Protein AF-A0A957LBQ5-F1 (afdb_monomer)

Foldseek 3Di:
DVVVVVVVLVVVVVVVVVVVVVVPPPPLPQPPDALQPDQPDWDFRDWDDDPPKTWTWTKHAPDHDQKFKIKIFIAINNHTDDIDIFIFHQDPVVRGHTDGD

Radius of gyration: 15.36 Å; Cα contacts (8 Å, |Δi|>4): 150; chains: 1; bounding box: 33×27×46 Å

Solvent-accessible surface area (backbone atoms only — not comparable to full-atom values): 6036 Å² total; per-residue (Å²): 115,70,71,64,54,53,53,49,52,53,50,50,52,52,52,52,52,53,49,53,66,72,64,55,65,89,75,59,71,79,61,85,58,65,71,68,81,25,85,81,47,71,44,75,75,46,82,41,80,62,85,95,39,47,36,36,38,27,43,29,43,77,53,85,60,70,55,42,48,26,40,38,38,37,24,46,73,90,39,80,76,48,78,42,83,47,61,42,49,44,45,81,89,77,72,42,56,54,61,81,124

Secondary structure (DSSP, 8-state):
-HHHHHHHHHHHHHHHHHHHHHT--TT-----S-GGG-SSS-EEEEEEEETTEEEEEEEEESSSSSEEEEEEEEEETTEEEEEEEEEEE-BTTTTBPPP--

Sequence (101 aa):
MKRKLLALVLMVVIVLGALYVFMGSENAPPTAARLDVCLGDCLSLYPYDVGNYEVVVEARPLVSGDNGRAEITVVVDGSPVGVLESYFDYDLWTDEPAGYL

pLDDT: mean 70.3, std 16.11, range [35.34, 93.12]

Mean predicted aligned error: 13.78 Å

Nearest PDB structures (foldseek):
  3rd6-assembly2_A  TM=5.375E-01  e=8.431E-01  Mesorhizobium loti
  4hxg-assembly2_K  TM=4.311E-01  e=1.674E+00  Pyrococcus horikoshii OT3
  3en8-assembly1_A-2  TM=3.753E-01  e=1.987E+00  Paraburkholderia xenovorans LB400
  4hxg-assembly1_A  TM=4.436E-01  e=3.138E+00  Pyrococcus horikoshii OT3

Structure (mmCIF, N/CA/C/O backbone):
data_AF-A0A957LBQ5-F1
#
_entry.id   AF-A0A957LBQ5-F1
#
loop_
_atom_site.group_PDB
_atom_site.id
_atom_site.type_symbol
_atom_site.label_atom_id
_atom_site.label_alt_id
_atom_site.label_comp_id
_atom_site.label_asym_id
_atom_site.label_entity_id
_atom_site.label_seq_id
_atom_site.pdbx_PDB_ins_code
_atom_site.Cartn_x
_atom_site.Cartn_y
_atom_site.Cartn_z
_atom_site.occupancy
_atom_site.B_iso_or_equiv
_atom_site.auth_seq_id
_atom_site.auth_comp_id
_atom_site.auth_asym_id
_atom_site.auth_atom_id
_atom_site.pdbx_PDB_model_num
ATOM 1 N N . MET A 1 1 ? -8.608 13.517 31.247 1.00 53.19 1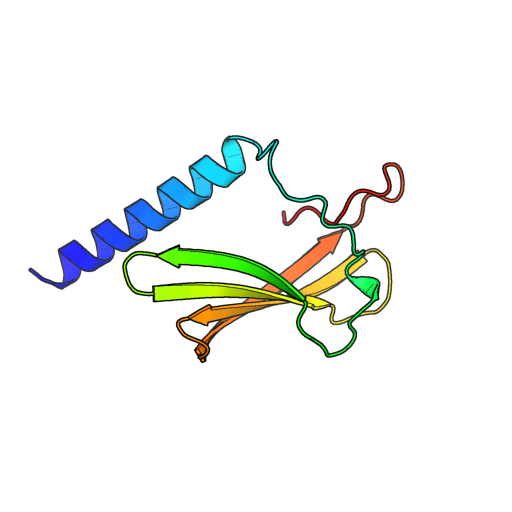 MET A N 1
ATOM 2 C CA . MET A 1 1 ? -8.006 12.162 31.327 1.00 53.19 1 MET A CA 1
ATOM 3 C C . MET A 1 1 ? -7.964 11.426 29.982 1.00 53.19 1 MET A C 1
ATOM 5 O O . MET A 1 1 ? -6.909 10.908 29.660 1.00 53.19 1 MET A O 1
ATOM 9 N N . LYS A 1 2 ? -9.018 11.450 29.146 1.00 53.81 2 LYS A N 1
ATOM 10 C CA . LYS A 1 2 ? -9.081 10.708 27.861 1.00 53.81 2 LYS A CA 1
ATOM 11 C C . LYS A 1 2 ? -7.972 11.024 26.830 1.00 53.81 2 LYS A C 1
ATOM 13 O O . LYS A 1 2 ? -7.477 10.116 26.181 1.00 53.81 2 LYS A O 1
ATOM 18 N N . ARG A 1 3 ? -7.517 12.282 26.721 1.00 56.97 3 ARG A N 1
ATOM 19 C CA . ARG A 1 3 ? -6.464 12.686 25.757 1.00 56.97 3 ARG A CA 1
ATOM 20 C C . ARG A 1 3 ? -5.074 12.107 26.063 1.00 56.97 3 ARG A C 1
ATOM 22 O O . ARG A 1 3 ? -4.315 11.847 25.143 1.00 56.97 3 ARG A O 1
ATOM 29 N N . LYS A 1 4 ? -4.756 11.878 27.344 1.00 60.81 4 LYS A N 1
ATOM 30 C CA . LYS A 1 4 ? -3.473 11.278 27.754 1.00 60.81 4 LYS A CA 1
ATOM 31 C C . LYS A 1 4 ? -3.429 9.776 27.452 1.00 60.81 4 LYS A C 1
ATOM 33 O O . LYS A 1 4 ? -2.371 9.262 27.127 1.00 60.81 4 LYS A O 1
ATOM 38 N N . LEU A 1 5 ? -4.584 9.108 27.513 1.00 71.31 5 LEU A N 1
ATOM 39 C CA . LEU A 1 5 ? -4.723 7.697 27.157 1.00 71.31 5 LEU A CA 1
ATOM 40 C C . LEU A 1 5 ? -4.533 7.487 25.646 1.00 71.31 5 LEU A C 1
ATOM 42 O O . LEU A 1 5 ? -3.808 6.589 25.247 1.00 71.31 5 LEU A O 1
ATOM 46 N N . LEU A 1 6 ? -5.113 8.365 24.818 1.00 71.06 6 LEU A N 1
ATOM 47 C CA . LEU A 1 6 ? -4.989 8.290 23.358 1.00 71.06 6 LEU A CA 1
ATOM 48 C C . LEU A 1 6 ? -3.534 8.465 22.886 1.00 71.06 6 LEU A C 1
ATOM 50 O O . LEU A 1 6 ? -3.067 7.726 22.029 1.00 71.06 6 LEU A O 1
ATOM 54 N N . ALA A 1 7 ? -2.807 9.411 23.489 1.00 75.12 7 ALA A N 1
ATOM 55 C CA . ALA A 1 7 ? -1.394 9.640 23.188 1.00 75.12 7 ALA A CA 1
ATOM 56 C C . ALA A 1 7 ? -0.504 8.459 23.610 1.00 75.12 7 ALA A C 1
ATOM 58 O O . ALA A 1 7 ? 0.454 8.137 22.915 1.00 75.12 7 ALA A O 1
ATOM 59 N N . LEU A 1 8 ? -0.836 7.796 24.724 1.00 81.56 8 LEU A N 1
ATOM 60 C CA . LEU A 1 8 ? -0.129 6.599 25.178 1.00 81.56 8 LEU A CA 1
ATOM 61 C C . LEU A 1 8 ? -0.337 5.432 24.204 1.00 81.56 8 LEU A C 1
ATOM 63 O O . LEU A 1 8 ? 0.625 4.769 23.839 1.00 81.56 8 LEU A O 1
ATOM 67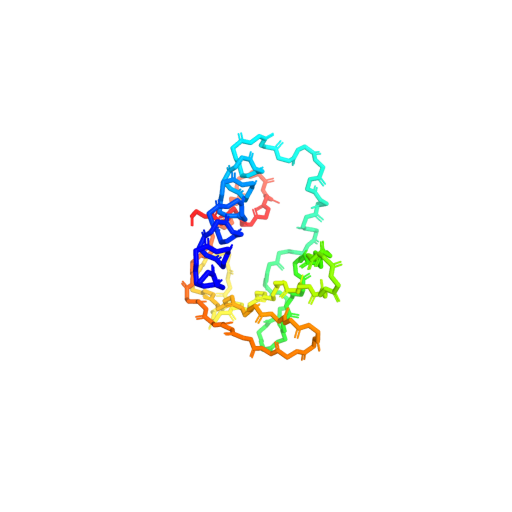 N N . VAL A 1 9 ? -1.575 5.218 23.747 1.00 79.50 9 VAL A N 1
ATOM 68 C CA . VAL A 1 9 ? -1.898 4.169 22.767 1.00 79.50 9 VAL A CA 1
ATOM 69 C C . VAL A 1 9 ? -1.174 4.423 21.447 1.00 79.50 9 VAL A C 1
ATOM 71 O O . VAL A 1 9 ? -0.527 3.519 20.932 1.00 79.50 9 VAL A O 1
ATOM 74 N N . LEU A 1 10 ? -1.199 5.661 20.943 1.00 81.81 10 LEU A N 1
ATOM 75 C CA . LEU A 1 10 ? -0.491 6.029 19.715 1.00 81.81 10 LEU A CA 1
ATOM 76 C C . LEU A 1 10 ? 1.023 5.786 19.836 1.00 81.81 10 LEU A C 1
ATOM 78 O O . LEU A 1 10 ? 1.639 5.243 18.926 1.00 81.81 10 LEU A O 1
ATOM 82 N N . MET A 1 11 ? 1.618 6.143 20.978 1.00 86.31 11 MET A N 1
ATOM 83 C CA . MET A 1 11 ? 3.046 5.933 21.222 1.00 86.31 11 MET A CA 1
ATOM 84 C C . MET A 1 11 ? 3.399 4.439 21.273 1.00 86.31 11 MET A C 1
ATOM 86 O O . MET A 1 11 ? 4.409 4.038 20.704 1.00 86.31 11 MET A O 1
ATOM 90 N N . VAL A 1 12 ? 2.559 3.609 21.898 1.00 87.81 12 VAL A N 1
ATOM 91 C CA . VAL A 1 12 ? 2.758 2.151 21.939 1.00 87.81 12 VAL A CA 1
ATOM 92 C C . VAL A 1 12 ? 2.659 1.541 20.539 1.00 87.81 12 VAL A C 1
ATOM 94 O O . VAL A 1 12 ? 3.505 0.725 20.188 1.00 87.81 12 VAL A O 1
ATOM 97 N N . VAL A 1 13 ? 1.698 1.972 19.716 1.00 82.19 13 VAL A N 1
ATOM 98 C CA . VAL A 1 13 ? 1.557 1.510 18.322 1.00 82.19 13 VAL A CA 1
ATOM 99 C C . VAL A 1 13 ? 2.790 1.869 17.490 1.00 82.19 13 VAL A C 1
ATOM 101 O O . VAL A 1 13 ? 3.313 1.015 16.782 1.00 82.19 13 VAL A O 1
ATOM 104 N N . ILE A 1 14 ? 3.305 3.097 17.621 1.00 84.38 14 ILE A N 1
ATOM 105 C CA . ILE A 1 14 ? 4.511 3.537 16.902 1.00 84.38 14 ILE A CA 1
ATOM 106 C C . ILE A 1 14 ? 5.739 2.731 17.344 1.00 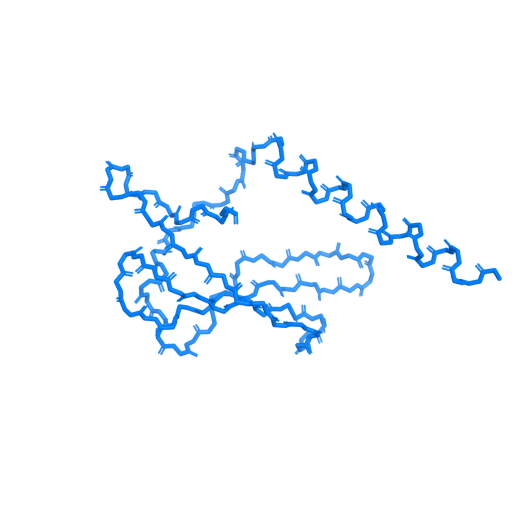84.38 14 ILE A C 1
ATOM 108 O O . ILE A 1 14 ? 6.518 2.293 16.502 1.00 84.38 14 ILE A O 1
ATOM 112 N N . VAL A 1 15 ? 5.914 2.505 18.651 1.00 83.25 15 VAL A N 1
ATOM 113 C CA . VAL A 1 15 ? 7.061 1.747 19.180 1.00 83.25 15 VAL A CA 1
ATOM 114 C C . VAL A 1 15 ? 6.995 0.275 18.770 1.00 83.25 15 VAL A C 1
ATOM 116 O O . VAL A 1 15 ? 8.017 -0.285 18.382 1.00 83.25 15 VAL A O 1
ATOM 119 N N . LEU A 1 16 ? 5.815 -0.348 18.811 1.00 75.62 16 LEU A N 1
ATOM 120 C CA . LEU A 1 16 ? 5.640 -1.735 18.373 1.00 75.62 16 LEU A CA 1
ATOM 121 C C . LEU A 1 16 ? 5.824 -1.882 16.858 1.00 75.62 16 LEU A C 1
ATOM 123 O O . LEU A 1 16 ? 6.488 -2.821 16.430 1.00 75.62 16 LEU A O 1
ATOM 127 N N . GLY A 1 17 ? 5.321 -0.932 16.063 1.00 69.38 17 GLY A N 1
ATOM 128 C CA . GLY A 1 17 ? 5.564 -0.889 14.620 1.00 69.38 17 GLY A CA 1
ATOM 129 C C . GLY A 1 17 ? 7.051 -0.733 14.291 1.00 69.38 17 GLY A C 1
ATOM 130 O O . GLY A 1 17 ? 7.580 -1.478 13.474 1.00 69.38 17 GLY A O 1
ATOM 131 N N . ALA A 1 18 ? 7.759 0.160 14.988 1.00 70.94 18 ALA A N 1
ATOM 132 C CA . ALA A 1 18 ? 9.197 0.350 14.801 1.00 70.94 18 ALA A CA 1
ATOM 133 C C . ALA A 1 18 ? 10.013 -0.888 15.208 1.00 70.94 18 ALA A C 1
ATOM 135 O O . ALA A 1 18 ? 10.948 -1.257 14.501 1.00 70.94 18 ALA A O 1
ATOM 136 N N . LEU A 1 19 ? 9.656 -1.550 16.316 1.00 64.62 19 LEU A N 1
ATOM 137 C CA . LEU A 1 19 ? 10.293 -2.800 16.742 1.00 64.62 19 LEU A CA 1
ATOM 138 C C . LEU A 1 19 ? 10.047 -3.933 15.741 1.00 64.62 19 LEU A C 1
ATOM 140 O O . LEU A 1 19 ? 10.967 -4.693 15.467 1.00 64.62 19 LEU A O 1
ATOM 144 N N . TYR A 1 20 ? 8.851 -4.020 15.159 1.00 60.44 20 TYR A N 1
ATOM 145 C CA . TYR A 1 20 ? 8.537 -5.014 14.131 1.00 60.44 20 TYR A CA 1
ATOM 146 C C . TYR A 1 20 ? 9.369 -4.812 12.854 1.00 60.44 20 TYR A C 1
ATOM 148 O O . TYR A 1 20 ? 9.891 -5.779 12.306 1.00 60.44 20 TYR A O 1
ATOM 156 N N . VAL A 1 21 ? 9.574 -3.558 12.433 1.00 60.38 21 VAL A N 1
ATOM 157 C CA . VAL A 1 21 ? 10.464 -3.218 11.307 1.00 60.38 21 VAL A CA 1
ATOM 158 C C . VAL A 1 21 ? 11.927 -3.548 11.637 1.00 60.38 21 VAL A C 1
ATOM 160 O O . VAL A 1 21 ? 12.631 -4.121 10.810 1.00 60.38 21 VAL A O 1
ATOM 163 N N . PHE A 1 22 ? 12.389 -3.239 12.855 1.00 53.41 22 PHE A N 1
ATOM 164 C CA . PHE A 1 22 ? 13.780 -3.480 13.268 1.00 53.41 22 PHE A CA 1
ATOM 165 C C . PHE A 1 22 ? 14.117 -4.959 13.488 1.00 53.41 22 PHE A C 1
ATOM 167 O O . PHE A 1 22 ? 15.275 -5.345 13.342 1.00 53.41 22 PHE A O 1
ATOM 174 N N . MET A 1 23 ? 13.135 -5.777 13.874 1.00 50.97 23 MET A N 1
ATOM 175 C CA . MET A 1 23 ? 13.341 -7.195 14.176 1.00 50.97 23 MET A CA 1
ATOM 176 C C . MET A 1 23 ? 13.258 -8.104 12.949 1.00 50.97 23 MET A C 1
ATOM 178 O O . MET A 1 23 ? 13.294 -9.311 13.142 1.00 50.97 23 MET A O 1
ATOM 182 N N . GLY A 1 24 ? 13.206 -7.545 11.730 1.00 48.47 24 GLY A N 1
ATOM 183 C CA . GLY A 1 24 ? 13.403 -8.278 10.478 1.00 48.47 24 GLY A CA 1
ATOM 184 C C . GLY A 1 24 ? 12.495 -9.495 10.379 1.00 48.47 24 GLY A C 1
ATOM 185 O O . GLY A 1 24 ? 12.890 -10.595 10.745 1.00 48.47 24 GLY A O 1
ATOM 186 N N . SER A 1 25 ? 11.262 -9.301 9.913 1.00 44.06 25 SER A N 1
ATOM 187 C CA . SER A 1 25 ? 10.299 -10.392 9.784 1.00 44.06 25 SER A CA 1
ATOM 188 C C . SER A 1 25 ? 10.808 -11.469 8.817 1.00 44.06 25 SER A C 1
ATOM 190 O O . SER A 1 25 ? 10.571 -11.419 7.615 1.00 44.06 25 SER A O 1
ATOM 192 N N . GLU A 1 26 ? 11.450 -12.492 9.375 1.00 42.66 26 GLU A N 1
ATOM 193 C CA . GLU A 1 26 ? 11.768 -13.776 8.732 1.00 42.66 26 GLU A CA 1
ATOM 194 C C . GLU A 1 26 ? 10.486 -14.524 8.300 1.00 42.66 26 GLU A C 1
ATOM 196 O O . GLU A 1 26 ? 10.541 -15.527 7.597 1.00 42.66 26 GLU A O 1
ATOM 201 N N . ASN A 1 27 ? 9.324 -14.026 8.741 1.00 41.12 27 ASN A N 1
ATOM 202 C CA . ASN A 1 27 ? 7.987 -14.527 8.445 1.00 41.12 27 ASN A CA 1
ATOM 203 C C . ASN A 1 27 ? 7.167 -13.535 7.609 1.00 41.12 27 ASN A C 1
ATOM 205 O O . ASN A 1 27 ? 5.938 -13.640 7.589 1.00 41.12 27 ASN A O 1
ATOM 209 N N . ALA A 1 28 ? 7.799 -12.561 6.941 1.00 42.38 28 ALA A N 1
ATOM 210 C CA . ALA A 1 28 ? 7.104 -11.826 5.899 1.00 42.38 28 ALA A CA 1
ATOM 211 C C . ALA A 1 28 ? 6.657 -12.873 4.865 1.00 42.38 28 ALA A C 1
ATOM 213 O O . ALA A 1 28 ? 7.512 -13.603 4.351 1.00 42.38 28 ALA A O 1
ATOM 214 N N . PRO A 1 29 ? 5.342 -13.040 4.606 1.00 41.28 29 PRO A N 1
ATOM 215 C CA . PRO A 1 29 ? 4.920 -13.902 3.518 1.00 41.28 29 PRO A CA 1
ATOM 216 C C . PRO A 1 29 ? 5.676 -13.440 2.272 1.00 41.28 29 PRO A C 1
ATOM 218 O O . PRO A 1 29 ? 5.836 -12.228 2.101 1.00 41.28 29 PRO A O 1
ATOM 221 N N . PRO A 1 30 ? 6.176 -14.364 1.430 1.00 42.06 30 PRO A N 1
ATOM 222 C CA . PRO A 1 30 ? 6.803 -13.960 0.189 1.00 42.06 30 PRO A CA 1
ATOM 223 C C . PRO A 1 30 ? 5.780 -13.086 -0.518 1.00 42.06 30 PRO A C 1
ATOM 225 O O . PRO A 1 30 ? 4.678 -13.547 -0.831 1.00 42.06 30 PRO A O 1
ATOM 228 N N . THR A 1 31 ? 6.099 -11.810 -0.703 1.00 48.38 31 THR A N 1
ATOM 229 C CA . THR A 1 31 ? 5.340 -10.903 -1.555 1.00 48.38 31 THR A CA 1
ATOM 230 C C . THR A 1 31 ? 5.567 -11.410 -2.977 1.00 48.38 31 THR A C 1
ATOM 232 O O . THR A 1 31 ? 6.347 -10.878 -3.752 1.00 48.38 31 THR A O 1
ATOM 235 N N . ALA A 1 32 ? 4.919 -12.532 -3.297 1.00 39.97 32 ALA A N 1
ATOM 236 C CA . ALA A 1 32 ? 5.063 -13.304 -4.525 1.00 39.97 32 ALA A CA 1
ATOM 237 C C . ALA A 1 32 ? 4.393 -12.615 -5.723 1.00 39.97 32 ALA A C 1
ATOM 239 O O . ALA A 1 32 ? 4.207 -13.222 -6.774 1.00 39.97 32 ALA A O 1
ATOM 240 N N . ALA A 1 33 ? 4.016 -11.350 -5.569 1.00 46.22 33 ALA A N 1
ATOM 241 C CA . ALA A 1 33 ? 3.571 -10.504 -6.646 1.00 46.22 33 ALA A CA 1
ATOM 242 C C . ALA A 1 33 ? 4.455 -9.263 -6.635 1.00 46.22 33 ALA A C 1
ATOM 244 O O . ALA A 1 33 ? 4.431 -8.458 -5.701 1.00 46.22 33 ALA A O 1
ATOM 245 N N . ARG A 1 34 ? 5.238 -9.120 -7.700 1.00 53.22 34 ARG A N 1
ATOM 246 C CA . ARG A 1 34 ? 5.776 -7.827 -8.073 1.00 53.22 34 ARG A CA 1
ATOM 247 C C . ARG A 1 34 ? 4.573 -6.848 -8.181 1.00 53.22 34 ARG A C 1
ATOM 249 O O . ARG A 1 34 ? 3.501 -7.247 -8.651 1.00 53.22 34 ARG A O 1
ATOM 256 N N . LEU A 1 35 ? 4.678 -5.622 -7.654 1.00 56.38 35 LEU A N 1
ATOM 257 C CA . LEU A 1 35 ? 3.578 -4.640 -7.547 1.00 56.38 35 LEU A CA 1
ATOM 258 C C . LEU A 1 35 ? 3.014 -4.272 -8.933 1.00 56.38 35 LEU A C 1
ATOM 260 O O . LEU A 1 35 ? 1.928 -3.713 -9.040 1.00 56.38 35 LEU A O 1
ATOM 264 N N . ASP A 1 36 ? 3.719 -4.655 -9.991 1.00 48.38 36 ASP A N 1
ATOM 265 C CA . ASP A 1 36 ? 3.479 -4.475 -11.421 1.00 48.38 36 ASP A CA 1
ATOM 266 C C . ASP A 1 36 ? 2.103 -4.942 -11.908 1.00 48.38 36 ASP A C 1
ATOM 268 O O . ASP A 1 36 ? 1.695 -4.557 -13.005 1.00 48.38 36 ASP A O 1
ATOM 272 N N . VAL A 1 37 ? 1.376 -5.757 -11.141 1.00 40.75 37 VAL A N 1
ATOM 273 C CA . VAL A 1 37 ? 0.141 -6.386 -11.636 1.00 40.75 37 VAL A CA 1
ATOM 274 C C . VAL A 1 37 ? -1.099 -5.495 -11.486 1.00 40.75 37 VAL A C 1
ATOM 276 O O . VAL A 1 37 ? -2.093 -5.735 -12.170 1.00 40.75 37 VAL A O 1
ATOM 279 N N . CYS A 1 38 ? -1.055 -4.418 -10.695 1.00 48.97 38 CYS A N 1
ATOM 280 C CA . CYS A 1 38 ? -2.268 -3.657 -10.388 1.00 48.97 38 CYS A CA 1
ATOM 281 C C . CYS A 1 38 ? -2.129 -2.143 -10.623 1.00 48.97 38 CYS A C 1
ATOM 283 O O . CYS A 1 38 ? -2.136 -1.332 -9.698 1.00 48.97 38 CYS A O 1
ATOM 285 N N . LEU A 1 39 ? -2.067 -1.731 -11.893 1.00 49.53 39 LEU A N 1
ATOM 286 C CA . LEU A 1 39 ? -2.338 -0.342 -12.283 1.00 49.53 39 LEU A CA 1
ATOM 287 C C . LEU A 1 39 ? -3.829 -0.029 -12.069 1.00 49.53 39 LEU A C 1
ATOM 289 O O . LEU A 1 39 ? -4.637 -0.155 -12.986 1.00 49.53 39 LEU A O 1
ATOM 293 N N . GLY A 1 40 ? -4.191 0.377 -10.853 1.00 50.66 40 GLY A N 1
ATOM 294 C CA . GLY A 1 40 ? -5.548 0.811 -10.501 1.00 50.66 40 GLY A CA 1
ATOM 295 C C . GLY A 1 40 ? -6.215 -0.015 -9.404 1.00 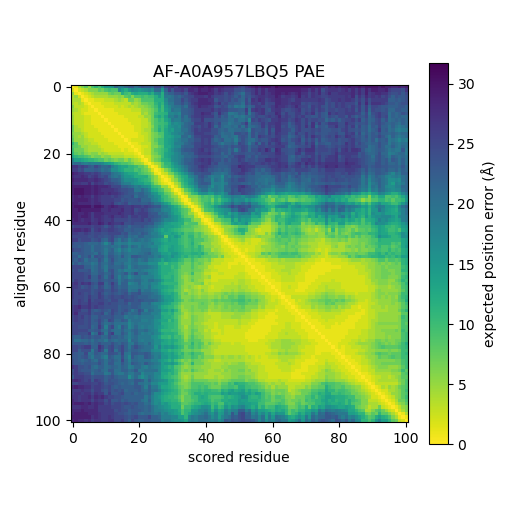50.66 40 GLY A C 1
ATOM 296 O O . GLY A 1 40 ? -6.990 0.561 -8.643 1.00 50.66 40 GLY A O 1
ATOM 297 N N . ASP A 1 41 ? -5.856 -1.294 -9.268 1.00 57.94 41 ASP A N 1
ATOM 298 C CA . ASP A 1 41 ? -6.353 -2.166 -8.199 1.00 57.94 41 ASP A CA 1
ATOM 299 C C . ASP A 1 41 ? -5.417 -2.116 -6.978 1.00 57.94 41 ASP A C 1
ATOM 301 O O . ASP A 1 41 ? -4.193 -2.104 -7.093 1.00 57.94 41 ASP A O 1
ATOM 305 N N . CYS A 1 42 ? -5.984 -2.036 -5.779 1.00 63.22 42 CYS A N 1
ATOM 306 C CA . CYS A 1 42 ? -5.203 -2.035 -4.547 1.00 63.22 42 CYS A CA 1
ATOM 307 C C . CYS A 1 42 ? -4.677 -3.446 -4.249 1.00 63.22 42 CYS A C 1
ATOM 309 O O . CYS A 1 42 ? -5.458 -4.397 -4.198 1.00 63.22 42 CYS A O 1
ATOM 311 N N . LEU A 1 43 ? -3.374 -3.591 -3.991 1.00 68.38 43 LEU A N 1
ATOM 312 C CA . LEU A 1 43 ? -2.839 -4.806 -3.380 1.00 68.38 43 LEU A CA 1
ATOM 313 C C . LEU A 1 43 ? -2.970 -4.674 -1.859 1.00 68.38 43 LEU A C 1
ATOM 315 O O . LEU A 1 43 ? -2.311 -3.827 -1.254 1.00 68.38 43 LEU A O 1
ATOM 319 N N . SER A 1 44 ? -3.806 -5.501 -1.231 1.00 68.50 44 SER A N 1
ATOM 320 C CA . SER A 1 44 ? -3.829 -5.621 0.229 1.00 68.50 44 SER A CA 1
ATOM 321 C C . SER A 1 44 ? -2.545 -6.311 0.682 1.00 68.50 44 SER A C 1
ATOM 323 O O . SER A 1 44 ? -2.327 -7.485 0.389 1.00 68.50 44 SER A O 1
ATOM 325 N N . LEU A 1 45 ? -1.684 -5.577 1.378 1.00 65.44 45 LEU A N 1
ATOM 326 C CA . LEU A 1 45 ? -0.398 -6.093 1.835 1.00 65.44 45 LEU A CA 1
ATOM 327 C C . LEU A 1 45 ? -0.555 -6.865 3.141 1.00 65.44 45 LEU A C 1
ATOM 329 O O . LEU A 1 45 ? -0.026 -7.963 3.285 1.00 65.44 45 LEU A O 1
ATOM 333 N N . TYR A 1 46 ? -1.284 -6.274 4.093 1.00 66.19 46 TYR A N 1
ATOM 334 C CA . TYR A 1 46 ? -1.372 -6.794 5.452 1.00 66.19 46 TYR A CA 1
ATOM 335 C C . TYR A 1 46 ? -2.693 -6.407 6.123 1.00 66.19 46 TYR A C 1
ATOM 337 O O . TYR A 1 46 ? -2.940 -5.210 6.301 1.00 66.19 46 TYR A O 1
ATOM 345 N N . PRO A 1 47 ? -3.514 -7.387 6.533 1.00 73.88 47 PRO A N 1
ATOM 346 C CA . PRO A 1 47 ? -4.533 -7.195 7.552 1.00 73.88 47 PRO A CA 1
ATOM 347 C C . PRO A 1 47 ? -3.912 -7.331 8.953 1.00 73.88 47 PRO A C 1
ATOM 349 O O . PRO A 1 47 ? -3.169 -8.274 9.234 1.00 73.88 47 PRO A O 1
ATOM 352 N N . TYR A 1 48 ? -4.226 -6.395 9.841 1.00 74.81 48 TYR A N 1
ATOM 353 C CA . TYR A 1 48 ? -3.812 -6.377 11.239 1.00 74.81 48 TYR A CA 1
ATOM 354 C C . TYR A 1 48 ? -5.030 -6.207 12.143 1.00 74.81 48 TYR A C 1
ATOM 356 O O . TYR A 1 48 ? -5.776 -5.241 12.001 1.00 74.81 48 TYR A O 1
ATOM 364 N N . ASP A 1 49 ? -5.170 -7.070 13.145 1.00 82.69 49 ASP A N 1
ATOM 365 C CA . ASP A 1 49 ? -6.150 -6.866 14.209 1.00 82.69 49 ASP A CA 1
ATOM 366 C C . ASP A 1 49 ? -5.564 -5.943 15.285 1.00 82.69 49 ASP A C 1
ATOM 368 O O . ASP A 1 49 ? -4.670 -6.320 16.052 1.00 82.69 49 ASP A O 1
ATOM 372 N N . VAL A 1 50 ? -6.069 -4.712 15.366 1.00 79.88 50 VAL A N 1
ATOM 373 C CA . VAL A 1 50 ? -5.663 -3.726 16.377 1.00 79.88 50 VAL A CA 1
ATOM 374 C C . VAL A 1 50 ? -6.807 -3.533 17.367 1.00 79.88 50 VAL A C 1
ATOM 376 O O . VAL A 1 50 ? -7.654 -2.648 17.243 1.00 79.88 50 VAL A O 1
ATOM 379 N N . GLY A 1 51 ? -6.838 -4.379 18.396 1.00 88.25 51 GLY A N 1
ATOM 380 C CA . GLY A 1 51 ? -7.933 -4.398 19.364 1.00 88.25 51 GLY A CA 1
ATOM 381 C C . GLY A 1 51 ? -9.198 -4.995 18.749 1.00 88.25 51 GLY A C 1
ATOM 382 O O . GLY A 1 51 ? -9.230 -6.188 18.488 1.00 88.25 51 GLY A O 1
ATOM 383 N N . ASN A 1 52 ? -10.231 -4.171 18.551 1.00 89.62 52 ASN A N 1
ATOM 384 C CA . ASN A 1 52 ? -11.489 -4.579 17.903 1.00 89.62 52 ASN A CA 1
ATOM 385 C C . ASN A 1 52 ? -11.584 -4.105 16.443 1.00 89.62 52 ASN A C 1
ATOM 387 O O . ASN A 1 52 ? -12.669 -4.164 15.875 1.00 89.62 52 ASN A O 1
ATOM 391 N N . TYR A 1 53 ? -10.496 -3.559 15.898 1.00 84.69 53 TYR A N 1
ATOM 392 C CA . TYR A 1 53 ? -10.458 -2.974 14.565 1.00 84.69 53 TYR A CA 1
ATO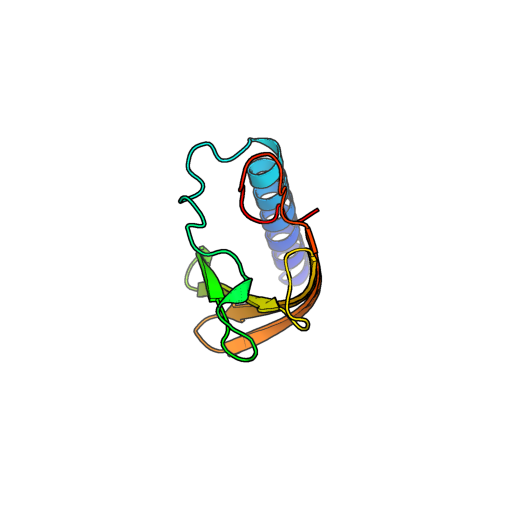M 393 C C . TYR A 1 53 ? -9.647 -3.861 13.632 1.00 84.69 53 TYR A C 1
ATOM 395 O O . TYR A 1 53 ? -8.539 -4.269 13.995 1.00 84.69 53 TYR A O 1
ATOM 403 N N . GLU A 1 54 ? -10.162 -4.078 12.430 1.00 88.75 54 GLU A N 1
ATOM 404 C CA . GLU A 1 54 ? -9.405 -4.652 11.323 1.00 88.75 54 GLU A CA 1
ATOM 405 C C . GLU A 1 54 ? -8.717 -3.511 10.571 1.00 88.75 54 GLU A C 1
ATOM 407 O O . GLU A 1 54 ? -9.372 -2.591 10.081 1.00 88.75 54 GLU A O 1
ATOM 412 N N . VAL A 1 55 ? -7.391 -3.544 10.488 1.00 86.19 55 VAL A N 1
ATOM 413 C CA . VAL A 1 55 ? -6.588 -2.536 9.793 1.00 86.19 55 VAL A CA 1
ATOM 414 C C . VAL A 1 55 ? -5.916 -3.180 8.593 1.00 86.19 55 VAL A C 1
ATOM 416 O O . VAL A 1 55 ? -5.033 -4.014 8.756 1.00 86.19 55 VAL A O 1
ATOM 419 N N . VAL A 1 56 ? -6.288 -2.766 7.388 1.00 85.31 56 VAL A N 1
ATOM 420 C CA . VAL A 1 56 ? -5.678 -3.231 6.141 1.00 85.31 56 VAL A CA 1
ATOM 421 C C . VAL A 1 56 ? -4.818 -2.122 5.554 1.00 85.31 56 VAL A C 1
ATOM 423 O O . VAL A 1 56 ? -5.248 -0.973 5.445 1.00 85.31 56 VAL A O 1
ATOM 426 N N . VAL A 1 57 ? -3.591 -2.463 5.169 1.00 82.88 57 VAL A N 1
ATOM 427 C CA . VAL A 1 57 ? -2.727 -1.568 4.392 1.00 82.88 57 VAL A CA 1
ATOM 428 C C . VAL A 1 57 ? -2.774 -1.989 2.933 1.00 82.88 57 VAL A C 1
ATOM 430 O O . VAL A 1 57 ? -2.382 -3.103 2.584 1.00 82.88 57 VAL A O 1
ATOM 433 N N . GLU A 1 58 ? -3.248 -1.088 2.089 1.00 83.62 58 GLU A N 1
ATOM 434 C CA . GLU A 1 58 ? -3.333 -1.263 0.647 1.00 83.62 58 GLU A CA 1
ATOM 435 C C . GLU A 1 58 ? -2.247 -0.442 -0.042 1.00 83.62 58 GLU A C 1
ATOM 437 O O . GLU A 1 58 ? -2.088 0.738 0.264 1.00 83.62 58 GLU A O 1
ATOM 442 N N . ALA A 1 59 ? -1.522 -1.034 -0.990 1.00 80.19 59 ALA A N 1
ATOM 443 C CA . ALA A 1 59 ? -0.588 -0.305 -1.841 1.00 80.19 59 ALA A CA 1
ATOM 444 C C . ALA A 1 59 ? -1.031 -0.334 -3.301 1.00 80.19 59 ALA A C 1
ATOM 446 O O . ALA A 1 59 ? -1.451 -1.367 -3.827 1.00 80.19 59 ALA A O 1
ATOM 447 N N . ARG A 1 60 ? -0.892 0.816 -3.959 1.00 82.50 60 ARG A N 1
ATOM 448 C CA . ARG A 1 60 ? -1.197 1.002 -5.374 1.00 82.50 60 ARG A CA 1
ATOM 449 C C . ARG A 1 60 ? -0.032 1.705 -6.074 1.00 82.50 60 ARG A C 1
ATOM 451 O O . ARG A 1 60 ? 0.232 2.870 -5.767 1.00 82.50 60 ARG A O 1
ATOM 458 N N . PRO A 1 61 ? 0.657 1.062 -7.026 1.00 79.69 61 PRO A N 1
ATOM 459 C CA . PRO A 1 61 ? 1.654 1.745 -7.840 1.00 79.69 61 PRO A CA 1
ATOM 460 C C . PRO A 1 61 ? 0.982 2.774 -8.758 1.00 79.69 61 PRO A C 1
ATOM 462 O O . PRO A 1 61 ? -0.084 2.536 -9.329 1.00 79.69 61 PRO A O 1
ATOM 465 N N . LEU A 1 62 ? 1.614 3.939 -8.906 1.00 82.25 62 LEU A N 1
ATOM 466 C CA . LEU A 1 62 ? 1.133 5.020 -9.778 1.00 82.25 62 LEU A CA 1
ATOM 467 C C . LEU A 1 62 ? 1.784 4.995 -11.164 1.00 82.25 62 LEU A C 1
ATOM 469 O O . LEU A 1 62 ? 1.370 5.724 -12.065 1.00 82.25 62 LEU A O 1
ATOM 473 N N . VAL A 1 63 ? 2.828 4.189 -11.321 1.00 76.12 63 VAL A N 1
ATOM 474 C CA . VAL A 1 63 ? 3.578 4.022 -12.561 1.00 76.12 63 VAL A CA 1
ATOM 475 C C . VAL A 1 63 ? 3.799 2.541 -12.818 1.00 76.12 63 VAL A C 1
ATOM 477 O O . VAL A 1 63 ? 3.886 1.746 -11.887 1.00 76.12 63 VAL A O 1
ATOM 480 N N . SER A 1 64 ? 3.894 2.177 -14.092 1.00 74.25 64 SER A N 1
ATOM 481 C CA . SER A 1 64 ? 4.345 0.851 -14.500 1.00 74.25 64 SER A CA 1
ATOM 482 C C . SER A 1 64 ? 5.862 0.744 -14.381 1.00 74.25 64 SER A C 1
ATOM 484 O O . SER A 1 64 ? 6.563 1.679 -14.778 1.00 74.25 64 SER A O 1
ATOM 486 N N . GLY A 1 65 ? 6.355 -0.419 -13.975 1.00 71.56 65 GLY A N 1
ATOM 487 C CA . GLY A 1 65 ? 7.779 -0.739 -13.963 1.00 71.56 65 GLY A CA 1
ATOM 488 C C . GLY A 1 65 ? 8.239 -1.215 -12.597 1.00 71.56 65 GLY A C 1
ATOM 489 O O . GLY A 1 65 ? 7.447 -1.301 -11.664 1.00 71.56 65 GLY A O 1
ATOM 490 N N . ASP A 1 66 ? 9.529 -1.515 -12.509 1.00 74.56 66 ASP A N 1
ATOM 491 C CA . ASP A 1 66 ? 10.097 -2.129 -11.314 1.00 74.56 66 ASP A CA 1
ATOM 492 C C . ASP A 1 66 ? 10.315 -1.116 -10.183 1.00 74.56 66 ASP A C 1
ATOM 494 O O . ASP A 1 66 ? 10.342 -1.511 -9.036 1.00 74.56 66 ASP A O 1
ATOM 498 N N . ASN A 1 67 ? 10.398 0.193 -10.455 1.00 77.00 67 ASN A N 1
ATOM 499 C CA . ASN A 1 67 ? 10.608 1.215 -9.421 1.00 77.00 67 ASN A CA 1
ATOM 500 C C . ASN A 1 67 ? 9.740 2.442 -9.696 1.00 77.00 67 ASN A C 1
ATOM 502 O O . ASN A 1 67 ? 9.569 2.838 -10.856 1.00 77.00 67 ASN A O 1
ATOM 506 N N . GLY A 1 68 ? 9.236 3.101 -8.653 1.00 80.75 68 GLY A N 1
ATOM 507 C CA . GLY A 1 68 ? 8.392 4.268 -8.869 1.00 80.75 68 GLY A CA 1
ATOM 508 C C . GLY A 1 68 ? 7.590 4.756 -7.676 1.00 80.75 68 GLY A C 1
ATOM 509 O O . GLY A 1 68 ? 7.719 4.289 -6.553 1.00 80.75 68 GLY A O 1
ATOM 510 N N . ARG A 1 69 ? 6.717 5.732 -7.939 1.00 85.00 69 ARG A N 1
ATOM 511 C CA . ARG A 1 69 ? 5.784 6.251 -6.932 1.00 85.00 69 ARG A CA 1
ATOM 512 C C . ARG A 1 69 ? 4.656 5.251 -6.689 1.00 85.00 69 ARG A C 1
ATOM 514 O O . ARG A 1 69 ? 4.101 4.696 -7.640 1.00 85.00 69 ARG A O 1
ATOM 521 N N . ALA A 1 70 ? 4.264 5.117 -5.431 1.00 84.12 70 ALA A N 1
ATOM 522 C CA . ALA A 1 70 ? 3.091 4.376 -4.997 1.00 84.12 70 ALA A CA 1
ATOM 523 C C . ALA A 1 70 ? 2.259 5.204 -4.017 1.00 84.12 70 ALA A C 1
ATOM 525 O O . ALA A 1 70 ? 2.743 6.138 -3.377 1.00 84.12 70 ALA A O 1
ATOM 526 N N . GLU A 1 71 ? 0.995 4.839 -3.897 1.00 86.06 71 GLU A N 1
ATOM 527 C CA . GLU A 1 71 ? 0.090 5.333 -2.875 1.00 86.06 71 GLU A CA 1
ATOM 528 C C . GLU A 1 71 ? -0.213 4.201 -1.892 1.00 86.06 71 GLU A C 1
ATOM 530 O O . GLU A 1 71 ? -0.519 3.083 -2.305 1.00 86.06 71 GLU A O 1
ATOM 535 N N . ILE A 1 72 ? -0.115 4.492 -0.598 1.00 85.69 72 ILE A N 1
ATOM 536 C CA . ILE A 1 72 ? -0.455 3.575 0.485 1.00 85.69 72 ILE A CA 1
ATOM 537 C C . ILE A 1 72 ? -1.722 4.094 1.159 1.00 85.69 72 ILE A C 1
ATOM 539 O O . ILE A 1 72 ? -1.726 5.188 1.726 1.00 85.69 72 ILE A O 1
ATOM 543 N N . THR A 1 73 ? -2.787 3.303 1.120 1.00 87.69 73 THR A N 1
ATOM 544 C CA . THR A 1 73 ? -4.053 3.599 1.792 1.00 87.69 73 THR A CA 1
ATOM 545 C C . THR A 1 73 ? -4.179 2.739 3.041 1.00 87.69 73 THR A C 1
ATOM 547 O O . THR A 1 73 ? -4.019 1.521 2.998 1.00 87.69 73 THR A O 1
ATOM 550 N N . VAL A 1 74 ? -4.475 3.375 4.173 1.00 88.69 74 VAL A N 1
ATOM 551 C CA . VAL A 1 74 ? -4.814 2.679 5.416 1.00 88.69 74 VAL A CA 1
ATOM 552 C C . VAL A 1 74 ? -6.327 2.579 5.501 1.00 88.69 74 VAL A C 1
ATOM 554 O O . VAL A 1 74 ? -7.019 3.601 5.518 1.00 88.69 74 VAL A O 1
ATOM 557 N N . VAL A 1 75 ? -6.830 1.356 5.581 1.00 88.88 75 VAL A N 1
ATOM 558 C CA . VAL A 1 75 ? -8.249 1.024 5.677 1.00 88.88 75 VAL A CA 1
ATOM 559 C C . VAL A 1 75 ? -8.514 0.458 7.069 1.00 88.88 75 VAL A C 1
ATOM 561 O O . VAL A 1 75 ? -7.804 -0.434 7.513 1.00 88.88 75 VAL A O 1
ATOM 564 N N . VAL A 1 76 ? -9.511 0.983 7.777 1.00 92.19 76 VAL A N 1
ATOM 565 C CA . VAL A 1 76 ? -9.936 0.500 9.098 1.00 92.19 76 VAL A CA 1
ATOM 566 C C . VAL A 1 76 ? -11.398 0.094 9.017 1.00 92.19 76 VAL A C 1
ATOM 568 O O . VAL A 1 76 ? -12.231 0.911 8.619 1.00 92.19 76 VAL A O 1
ATOM 571 N N . ASP A 1 77 ? -11.705 -1.157 9.355 1.00 92.75 77 ASP A N 1
ATOM 572 C CA . ASP A 1 77 ? -13.037 -1.767 9.239 1.00 92.75 77 ASP A CA 1
ATOM 573 C C . ASP A 1 77 ? -13.677 -1.509 7.856 1.00 92.75 77 ASP A C 1
ATOM 575 O O . ASP A 1 77 ? -14.836 -1.106 7.729 1.00 92.75 77 ASP A O 1
ATOM 579 N N . GLY A 1 78 ? -12.876 -1.651 6.795 1.00 89.50 78 GLY A N 1
ATOM 580 C CA . GLY A 1 78 ? -13.298 -1.417 5.410 1.00 89.50 78 GLY A CA 1
ATOM 581 C C . GLY A 1 78 ? -13.414 0.055 4.987 1.00 89.50 78 GLY A C 1
ATOM 582 O O . GLY A 1 78 ? -13.810 0.326 3.856 1.00 89.50 78 GLY A O 1
ATOM 583 N N . SER A 1 79 ? -13.069 1.017 5.851 1.00 92.31 79 SER A N 1
ATOM 584 C CA . SER A 1 79 ? -13.113 2.453 5.535 1.0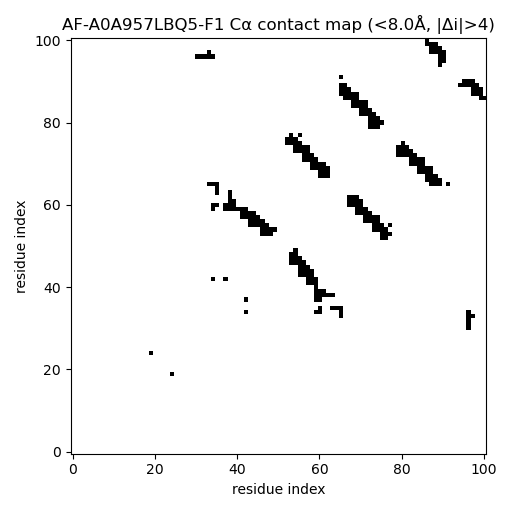0 92.31 79 SER A CA 1
ATOM 585 C C . SER A 1 79 ? -11.712 3.071 5.430 1.00 92.31 79 SER A C 1
ATOM 587 O O . SER A 1 79 ? -10.930 2.941 6.370 1.00 92.31 79 SER A O 1
ATOM 589 N N . PRO A 1 80 ? -11.370 3.798 4.350 1.00 91.31 80 PRO A N 1
ATOM 590 C CA . PRO A 1 80 ? -10.075 4.465 4.241 1.00 91.31 80 PRO A CA 1
ATOM 591 C C . PRO A 1 80 ? -9.973 5.618 5.249 1.00 91.31 80 PRO A C 1
ATOM 593 O O . PRO A 1 80 ? -10.822 6.511 5.282 1.00 91.31 80 PRO A O 1
ATOM 596 N N . VAL A 1 81 ? -8.923 5.611 6.070 1.00 93.12 81 VAL A N 1
ATOM 597 C CA . VAL A 1 81 ? -8.677 6.620 7.119 1.00 93.12 81 VAL A CA 1
ATOM 598 C C . VAL A 1 81 ? -7.444 7.479 6.854 1.00 93.12 81 VAL A C 1
ATOM 600 O O . VAL A 1 81 ? -7.266 8.513 7.499 1.00 93.12 81 VAL A O 1
ATOM 603 N N . GLY A 1 82 ? -6.590 7.074 5.915 1.00 88.06 82 GLY A N 1
ATOM 604 C CA . GLY A 1 82 ? -5.377 7.802 5.574 1.00 88.06 82 GLY A CA 1
ATOM 605 C C . GLY A 1 82 ? -4.788 7.350 4.248 1.00 88.06 82 GLY A C 1
ATOM 606 O O . GLY A 1 82 ? -4.923 6.191 3.869 1.00 88.06 82 GLY A O 1
ATOM 607 N N . VAL A 1 83 ? -4.133 8.288 3.568 1.00 89.25 83 VAL A N 1
ATOM 608 C CA . VAL A 1 83 ? -3.428 8.064 2.306 1.00 89.25 83 VAL A CA 1
ATOM 609 C C . VAL A 1 83 ? -2.034 8.667 2.429 1.00 89.25 83 VAL A C 1
ATOM 611 O O . VAL A 1 83 ? -1.884 9.803 2.888 1.00 89.25 83 VAL A O 1
ATOM 614 N N . LEU A 1 84 ? -1.022 7.895 2.050 1.00 86.00 84 LEU A N 1
ATOM 615 C CA . LEU A 1 84 ? 0.385 8.270 2.081 1.00 86.00 84 LEU A CA 1
ATOM 616 C C . LEU A 1 84 ? 0.976 8.089 0.686 1.00 86.00 84 LEU A C 1
ATOM 618 O O . LEU A 1 84 ? 0.777 7.056 0.053 1.00 86.00 84 LEU A O 1
ATOM 622 N N . GLU A 1 85 ? 1.740 9.070 0.221 1.00 87.00 85 GLU A N 1
ATOM 623 C CA . GLU A 1 85 ? 2.591 8.868 -0.948 1.00 87.00 85 GLU A CA 1
ATOM 624 C C . GLU A 1 85 ? 3.896 8.196 -0.513 1.00 87.00 85 GLU A C 1
ATOM 626 O O . GLU A 1 85 ? 4.516 8.597 0.473 1.00 87.00 85 GLU A O 1
ATOM 631 N N . SER A 1 86 ? 4.307 7.177 -1.257 1.00 83.62 86 SER A N 1
ATOM 632 C CA . SER A 1 86 ? 5.528 6.413 -1.027 1.00 83.62 86 SER A CA 1
ATOM 633 C C . SER A 1 86 ? 6.251 6.152 -2.353 1.00 83.62 86 SER A C 1
ATOM 635 O O . SER A 1 86 ? 5.785 6.533 -3.435 1.00 83.62 86 SER A O 1
ATOM 637 N N . TYR A 1 87 ? 7.416 5.524 -2.271 1.00 80.69 87 TYR A N 1
ATOM 638 C CA . TYR A 1 87 ? 8.196 5.075 -3.412 1.00 80.69 87 TYR A CA 1
ATOM 639 C C . TYR A 1 87 ? 8.551 3.604 -3.206 1.00 80.69 87 TYR A C 1
ATOM 641 O O . TYR A 1 87 ? 8.881 3.204 -2.093 1.00 80.69 87 TYR A O 1
ATOM 649 N N . PHE A 1 88 ? 8.458 2.809 -4.265 1.00 77.69 88 PHE A N 1
ATOM 650 C CA . PHE A 1 88 ? 8.837 1.404 -4.265 1.00 77.69 88 PHE A CA 1
ATOM 651 C C . PHE A 1 88 ? 10.075 1.213 -5.145 1.00 77.69 88 PHE A C 1
ATOM 653 O O . PHE A 1 88 ? 10.207 1.864 -6.186 1.00 77.69 88 PHE A O 1
ATOM 660 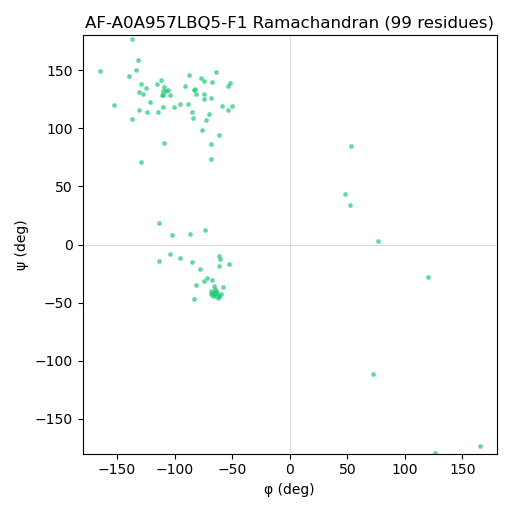N N . ASP A 1 89 ? 10.981 0.348 -4.703 1.00 75.94 89 ASP A N 1
ATOM 661 C CA . ASP A 1 89 ? 12.227 0.015 -5.393 1.00 75.94 89 ASP A CA 1
ATOM 662 C C . ASP A 1 89 ? 12.415 -1.507 -5.315 1.00 75.94 89 ASP A C 1
ATOM 664 O O . ASP A 1 89 ? 12.622 -2.044 -4.226 1.00 75.94 89 ASP A O 1
ATOM 668 N N . TYR A 1 90 ? 12.237 -2.209 -6.434 1.00 71.81 90 TYR A N 1
ATOM 669 C CA . TYR A 1 90 ? 12.497 -3.642 -6.548 1.00 71.81 90 TYR A CA 1
ATOM 670 C C . TYR A 1 90 ? 13.985 -3.886 -6.771 1.00 71.81 90 TYR A C 1
ATOM 672 O O . TYR A 1 90 ? 14.600 -3.347 -7.698 1.00 71.81 90 TYR A O 1
ATOM 680 N N . ASP A 1 91 ? 14.553 -4.784 -5.971 1.00 69.81 91 ASP A N 1
ATOM 681 C CA . ASP A 1 91 ? 15.900 -5.269 -6.222 1.00 69.81 91 ASP A CA 1
ATOM 682 C C . ASP A 1 91 ? 15.884 -6.271 -7.385 1.00 69.81 91 ASP A C 1
ATOM 684 O O . ASP A 1 91 ? 15.598 -7.460 -7.237 1.00 69.81 91 ASP A O 1
ATOM 688 N N . LEU A 1 92 ? 16.234 -5.775 -8.572 1.00 68.31 92 LEU A N 1
ATOM 689 C CA . LEU A 1 92 ? 16.340 -6.573 -9.795 1.00 68.31 92 LEU A CA 1
ATOM 690 C C . LEU A 1 92 ? 17.394 -7.685 -9.712 1.00 68.31 92 LEU A C 1
ATOM 692 O O . LEU A 1 92 ? 17.383 -8.594 -10.543 1.00 68.31 92 LEU A O 1
ATOM 696 N N . TRP A 1 93 ? 18.337 -7.597 -8.771 1.00 66.50 93 TRP A N 1
ATOM 697 C CA . TRP A 1 93 ? 19.422 -8.565 -8.646 1.00 66.50 93 TRP A CA 1
ATOM 698 C C . TRP A 1 93 ? 19.001 -9.825 -7.898 1.00 66.50 93 TRP A C 1
ATOM 700 O O . TRP A 1 93 ? 19.480 -10.917 -8.213 1.00 66.50 93 TRP A O 1
ATOM 710 N N . THR A 1 94 ? 18.128 -9.662 -6.909 1.00 69.12 94 THR A N 1
ATOM 711 C CA . THR A 1 94 ? 17.621 -10.741 -6.054 1.00 69.12 94 THR A CA 1
ATOM 712 C C . THR A 1 94 ? 16.193 -11.157 -6.416 1.00 69.12 94 THR A C 1
ATOM 714 O O . THR A 1 94 ? 15.735 -12.189 -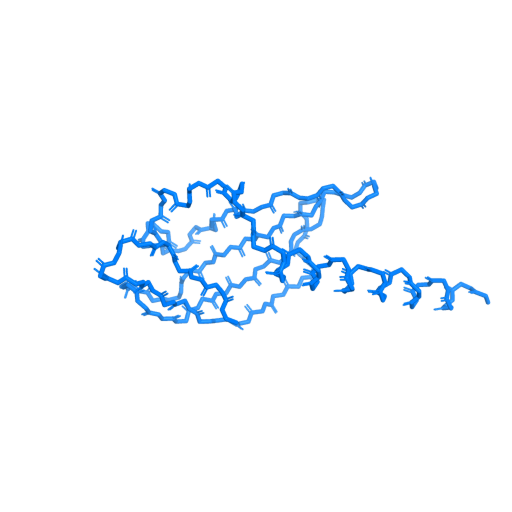5.932 1.00 69.12 94 THR A O 1
ATOM 717 N N . ASP A 1 95 ? 15.533 -10.412 -7.317 1.00 64.38 95 ASP A N 1
ATOM 718 C CA . ASP A 1 95 ? 14.103 -10.541 -7.652 1.00 64.38 95 ASP A CA 1
ATOM 719 C C . ASP A 1 95 ? 13.227 -10.487 -6.391 1.00 64.38 95 ASP A C 1
ATOM 721 O O . ASP A 1 95 ? 12.202 -11.161 -6.267 1.00 64.38 95 ASP A O 1
ATOM 725 N N . GLU A 1 96 ? 13.677 -9.689 -5.421 1.00 60.78 96 GLU A N 1
ATOM 726 C CA . GLU A 1 96 ? 12.982 -9.499 -4.164 1.00 60.78 96 GLU A CA 1
ATOM 727 C C . GLU A 1 96 ? 11.956 -8.363 -4.271 1.00 60.78 96 GLU A C 1
ATOM 729 O O . GLU A 1 96 ? 12.152 -7.372 -4.984 1.00 60.78 96 GLU A O 1
ATOM 734 N N . PRO A 1 97 ? 10.828 -8.505 -3.560 1.00 54.41 97 PRO A N 1
ATOM 735 C CA . PRO A 1 97 ? 9.778 -7.508 -3.543 1.00 54.41 97 PRO A CA 1
ATOM 736 C C . PRO A 1 97 ? 10.254 -6.193 -2.932 1.00 54.41 97 PRO A C 1
ATOM 738 O O . PRO A 1 97 ? 11.079 -6.192 -2.023 1.00 54.41 97 PRO A O 1
ATOM 741 N N . ALA A 1 98 ? 9.689 -5.077 -3.404 1.00 57.25 98 ALA A N 1
ATOM 742 C CA . ALA A 1 98 ? 10.055 -3.752 -2.922 1.00 57.25 98 ALA A CA 1
ATOM 743 C C . ALA A 1 98 ? 10.026 -3.663 -1.387 1.00 57.25 98 ALA A C 1
ATOM 745 O O . ALA A 1 98 ? 8.982 -3.839 -0.752 1.00 57.25 98 ALA A O 1
ATOM 746 N N . GLY A 1 99 ? 11.181 -3.355 -0.798 1.00 47.00 99 GLY A N 1
ATOM 747 C CA . GLY A 1 99 ? 11.278 -2.947 0.596 1.00 47.00 99 GLY A CA 1
ATOM 748 C C . GLY A 1 99 ? 10.777 -1.512 0.735 1.00 47.00 99 GLY A C 1
ATOM 749 O O . GLY A 1 99 ? 11.248 -0.618 0.037 1.00 47.00 99 GLY A O 1
ATOM 750 N N . TYR A 1 100 ? 9.812 -1.274 1.623 1.00 41.16 100 TYR A N 1
ATOM 751 C CA . TYR A 1 100 ? 9.399 0.086 1.971 1.00 41.16 100 TYR A CA 1
ATOM 752 C C . TYR A 1 100 ? 10.504 0.721 2.831 1.00 41.16 100 TYR A C 1
ATOM 754 O O . TYR A 1 100 ? 10.689 0.313 3.979 1.00 41.16 100 TYR A O 1
ATOM 762 N N . LEU A 1 101 ? 11.262 1.668 2.262 1.00 35.34 101 LEU A N 1
ATOM 763 C CA . LEU A 1 101 ? 12.183 2.546 3.003 1.00 35.34 101 LEU A CA 1
ATOM 764 C C . LEU A 1 101 ? 11.425 3.601 3.819 1.00 35.34 101 LEU A C 1
ATOM 766 O O . LEU A 1 101 ? 10.403 4.125 3.316 1.00 35.34 101 LEU A O 1
#

=== Feature glossary ===
Legend for the data blocks above and below:

— What the protein is —

Sequence gives the chain of amino acids in standard one-letter code (A=alanine, C=cysteine, …, Y=tyrosine), read N→C. It is the only feature that is directly encoded by the gene; all structural features are derived from the folded form of this sequence.

The annotation block draws on four external resources. InterPro: which protein families and domains the sequence belongs to. GO: standardized terms for what the protein does, what process it participates in, and where in the cell it acts. CATH: which struct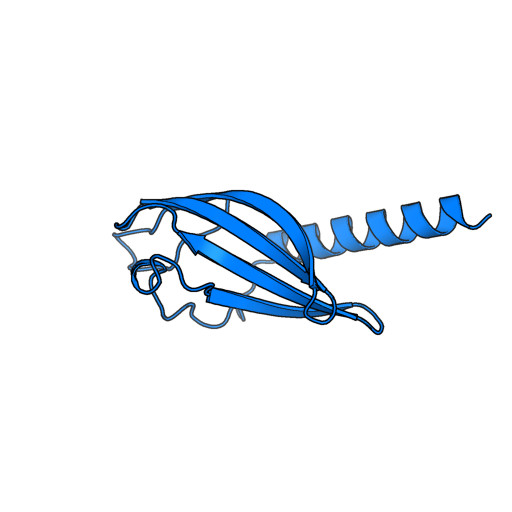ural fold it has in the CATH hierarchy. Organism: the species of origin.

— Where its atoms are —

Atomic coordinates in PDBx/mmCIF format — the same representation the Protein Data Bank distributes. Each line of the _atom_site loop places one backbone atom in Cartesian space (units: ångströms, origin: arbitrary).

Six rendered views show the 3D structure from the faces of a cube — i.e. along ±x, ±y, ±z. Rendering representation is drawn randomly per protein from cartoon (secondary-structure ribbons), sticks (backbone bonds), or molecular surface; coloring is either N→C rainbow (blue at the N-terminus through red at the C-terminus) or one color per chain.

— Local backbone conformation —

DSSP 8-state secondary structure assigns each residue one of H (α-helix), G (3₁₀-helix), I (π-helix), E (extended β-strand), B (isolated β-bridge), T (hydrogen-bonded turn), S (bend), or '-' (coil). The assignment is computed from backbone hydrogen-bond geometry via the Kabsch–Sander algorithm.

P-SEA three-state annotation labels each residue as helix, strand, or coil based purely on the geometry of the Cα trace. It serves as a fallback when the full backbone (and thus DSSP) is unavailable.

φ (phi) and ψ (psi) are the two rotatable backbone dihedrals per residue: φ is the C(i-1)–N–Cα–C torsion, ψ is the N–Cα–C–N(i+1) torsion, both in degrees on (−180°, 180°]. α-helical residues cluster near (−60°, −45°); β-strand residues near (−120°, +130°). A Ramachandran plot is simply a scatter of (φ, ψ) for every residue.

— Global shape and packing —

Radius of gyration (Rg) is the root-mean-square distance of Cα atoms from their centroid — a single number for overall size and compactness. A globular domain of N residues has Rg ≈ 2.2·N^0.38 Å; an extended or disordered chain has a much larger Rg. The Cα contact count is the number of residue pairs whose Cα atoms are within 8 Å and are more than four positions apart in sequence — a standard proxy for tertiary packing density. The bounding box is the smallest axis-aligned box enclosing all Cα atoms.

Accessible surface area quantifies burial. A residue with SASA near zero is packed into the hydrophobic core; one with SASA >100 Å² sits on the surface. Computed here via the Shrake–Rupley numerical algorithm with a 1.4 Å probe.

The contact map is a binary N×N matrix image: pixel (i, j) is dark where Cα_i and Cα_j are within 8 Å and |i−j|>4. Because the |i−j|>4 filter removes local helical contacts, off-diagonal stripes parallel to the main diagonal indicate parallel β-sheets; stripes perpendicular to it indicate antiparallel β-sheets. The Ramachandran plot scatters every residue's (φ, ψ) pair against the sterically allowed regions. The PAE heatmap renders the predicted-aligned-error matrix.

— Structural neighborhood —

A 3Di character summarizes, for each residue, the relative orientation of the Cα frame of its nearest spatial neighbor. Because it encodes fold topology rather than chemistry, 3Di alignments detect remote structural similarity that sequence alignment misses.

Structural nearest neighbors (via Foldseek easy-search vs the PDB). Reported per hit: target PDB id, E-value, and alignment TM-score. A TM-score above ~0.5 is the conventional threshold for 'same fold'.

— Confidence and disorder —

For AlphaFold models, the B-factor field carries pLDDT — the model's own estimate of local accuracy on a 0–100 scale. Regions with pLDDT<50 should be treated as essentially unmodeled; they often correspond to intrinsically disordered segments.

B-factor (Debye–Waller factor) reflects atomic displacement in the crystal lattice. It is an experimental observable (units Å²), not a prediction; low values mean the atom is pinned down, high values mean it moves or is heterogeneous across the crystal.

Predicted Aligned Error (PAE) is an AlphaFold confidence matrix: entry (i, j) is the expected error in the position of residue j, in ångströms, when the prediction is superimposed on the true structure at residue i. Low PAE within a block of residues means that block is internally rigid and well-predicted; high PAE between two blocks means their relative placement is uncertain even if each block individually is confident.